Protein AF-A0A359GWQ2-F1 (afdb_monomer_lite)

Secondary structure (DSSP, 8-state):
-HHHH-HHHHHHHHHHHHTT---S-HHHHHHHHHHHHHHHHHHHHHHHHHS---HHHHHHHHHHHHHHHHHHHHHHHHHHHTSTTHHHHHHHHHHHHHHHHHHHHS--SPPTHHHHHHHHHHHH---TT--EE-S-HHHHHHH---TTGGG--SS--HHHHHTPPTT-EE-

Foldseek 3Di:
DCLQLPVLLVVLVVVLVVVPLPPDDCVVVVVLVVVLVVLVVVQVVCCVVVVDRDSVSCVVSSVSSVVCVVVSVVSQLVVLVPDPNSVVSVVVVVVSVVVVVVCVVDPPDDDPVVLVVLLVVLVPDPDPDAAEQELDLSSCVSNVRHPPSVPRHNDDDPVNVVPHDVPHHYD

pLDDT: mean 70.21, std 11.04, range [40.75, 89.25]

Radius of gyration: 24.59 Å; chains: 1; bounding box: 56×36×66 Å

Sequence (171 aa):
LFNAIGGPFFWLFLYGSFKKYIQAERRLVVPVIFYLAVNAIILFGFLYVMRYLSSRYAMLFCLLVALVIPVVLSRIIDSLRERNWGTIGMRVVILFFGYLGFDSFVSFGDSKSFVFDSVDWVNQQSETNVDLITNNHAIAYFTGKVDNYDKTQRFLTEDQIINAQPNDLFA

Structure (mmCIF, N/CA/C/O backbone):
data_AF-A0A359GWQ2-F1
#
_entry.id   AF-A0A359GWQ2-F1
#
loop_
_atom_site.group_PDB
_atom_site.id
_atom_site.type_symbol
_atom_site.label_atom_id
_atom_site.label_alt_id
_atom_site.label_comp_id
_atom_site.label_asym_id
_atom_site.label_entity_id
_atom_site.label_seq_id
_atom_site.pdbx_PDB_ins_code
_atom_site.Cartn_x
_atom_site.Cartn_y
_atom_site.Cartn_z
_atom_site.occupancy
_atom_site.B_iso_or_equiv
_atom_site.auth_seq_id
_atom_site.auth_comp_id
_atom_site.auth_asym_id
_atom_site.auth_atom_id
_atom_site.pdbx_PDB_model_num
ATOM 1 N N . LEU A 1 1 ? -1.160 -7.160 5.256 1.00 46.81 1 LEU A N 1
ATOM 2 C CA . LEU A 1 1 ? -2.256 -6.495 6.004 1.00 46.81 1 LEU A CA 1
ATOM 3 C C . LEU A 1 1 ? -1.771 -5.228 6.707 1.00 46.81 1 LEU A C 1
ATOM 5 O O . LEU A 1 1 ? -2.322 -4.180 6.419 1.00 46.81 1 LEU A O 1
ATOM 9 N N . PHE A 1 2 ? -0.705 -5.294 7.518 1.00 40.75 2 PHE A N 1
ATOM 10 C CA . PHE A 1 2 ? -0.070 -4.115 8.140 1.00 40.75 2 PHE A CA 1
ATOM 11 C C . PHE A 1 2 ? 0.330 -3.034 7.113 1.00 40.75 2 PHE A C 1
ATOM 13 O O . PHE A 1 2 ? -0.118 -1.902 7.222 1.00 40.75 2 PHE A O 1
ATOM 20 N N . ASN A 1 3 ? 1.017 -3.417 6.030 1.00 48.19 3 ASN A N 1
ATOM 21 C CA . ASN A 1 3 ? 1.357 -2.498 4.928 1.00 48.19 3 ASN A CA 1
ATOM 22 C C . ASN A 1 3 ? 0.186 -2.179 3.973 1.00 48.19 3 ASN A C 1
ATOM 24 O O . ASN A 1 3 ? 0.345 -1.362 3.080 1.00 48.19 3 ASN A O 1
ATOM 28 N N . ALA A 1 4 ? -0.968 -2.849 4.101 1.00 46.06 4 ALA A N 1
ATOM 29 C CA . ALA A 1 4 ? -2.081 -2.731 3.144 1.00 46.06 4 ALA A CA 1
ATOM 30 C C . ALA A 1 4 ? -3.262 -1.905 3.679 1.00 46.06 4 ALA A C 1
ATOM 32 O O . ALA A 1 4 ? -3.905 -1.197 2.917 1.00 46.06 4 ALA A O 1
ATOM 33 N N . ILE A 1 5 ? -3.552 -2.006 4.979 1.00 52.09 5 ILE A N 1
ATOM 34 C CA . ILE A 1 5 ? -4.594 -1.221 5.662 1.00 52.09 5 ILE A CA 1
ATOM 35 C C . ILE A 1 5 ? -3.964 -0.034 6.400 1.00 52.09 5 ILE A C 1
ATOM 37 O O . ILE A 1 5 ? -4.657 0.920 6.713 1.00 52.09 5 ILE A O 1
ATOM 41 N N . GLY A 1 6 ? -2.652 -0.074 6.651 1.00 57.59 6 GLY A N 1
ATOM 42 C CA . GLY A 1 6 ? -1.973 0.808 7.587 1.00 57.59 6 GLY A CA 1
ATOM 43 C C . GLY A 1 6 ? -1.956 0.162 8.970 1.00 57.59 6 GLY A C 1
ATOM 44 O O . GLY A 1 6 ? -2.996 -0.199 9.533 1.00 57.59 6 GLY A O 1
ATOM 45 N N . GLY A 1 7 ? -0.761 0.009 9.537 1.00 61.16 7 GLY A N 1
ATOM 46 C CA . GLY A 1 7 ? -0.555 -0.500 10.895 1.00 61.16 7 GLY A CA 1
ATOM 47 C C . GLY A 1 7 ? -1.471 0.092 11.981 1.00 61.16 7 GLY A C 1
ATOM 48 O O . GLY A 1 7 ? -1.919 -0.666 12.846 1.00 61.16 7 GLY A O 1
ATOM 49 N N . PRO A 1 8 ? -1.839 1.386 11.939 1.00 63.06 8 PRO A N 1
ATOM 50 C CA . PRO A 1 8 ? -2.673 2.003 12.975 1.00 63.06 8 PRO A CA 1
ATOM 51 C C . PRO A 1 8 ? -4.110 1.468 12.985 1.00 63.06 8 PRO A C 1
ATOM 53 O O . PRO A 1 8 ? -4.699 1.247 14.044 1.00 63.06 8 PRO A O 1
ATOM 56 N N . PHE A 1 9 ? -4.666 1.186 11.809 1.00 59.41 9 PHE A N 1
ATOM 57 C CA . PHE A 1 9 ? -6.007 0.627 11.661 1.00 59.41 9 PHE A CA 1
ATOM 58 C C . PHE A 1 9 ? -6.093 -0.828 12.135 1.00 59.41 9 PHE A C 1
ATOM 60 O O . PHE A 1 9 ? -7.112 -1.235 12.696 1.00 59.41 9 PHE A O 1
ATOM 67 N N . PHE A 1 10 ? -5.011 -1.598 11.976 1.00 63.34 10 PHE A N 1
ATOM 68 C CA . PHE A 1 10 ? -4.916 -2.952 12.524 1.00 63.34 10 PHE A CA 1
ATOM 69 C C . PHE A 1 10 ? -4.991 -2.941 14.058 1.00 63.34 10 PHE A C 1
ATOM 71 O O . PHE A 1 10 ? -5.775 -3.691 14.641 1.00 63.34 10 PHE A O 1
ATOM 78 N N . TRP A 1 11 ? -4.246 -2.043 14.713 1.00 61.62 11 TRP A N 1
ATOM 79 C CA . TRP A 1 11 ? -4.281 -1.895 16.172 1.00 61.62 11 TRP A CA 1
ATOM 80 C C . TRP A 1 11 ? -5.641 -1.422 16.692 1.00 61.62 11 TRP A C 1
ATOM 82 O O . TRP A 1 11 ? -6.109 -1.919 17.718 1.00 61.62 11 TRP A O 1
ATOM 92 N N . LEU A 1 12 ? -6.313 -0.521 15.970 1.00 64.50 12 LEU A N 1
ATOM 93 C CA . LEU A 1 12 ? -7.638 -0.028 16.352 1.00 64.50 12 LEU A CA 1
ATOM 94 C C . LEU A 1 12 ? -8.710 -1.123 16.226 1.00 64.50 12 LEU A C 1
ATOM 96 O O . LEU A 1 12 ? -9.536 -1.287 17.128 1.00 64.50 12 LEU A O 1
ATOM 100 N N . PHE A 1 13 ? -8.648 -1.936 15.168 1.00 63.16 13 PHE A N 1
ATOM 101 C CA . PHE A 1 13 ? -9.511 -3.108 15.008 1.00 63.16 13 PHE A CA 1
ATOM 102 C C . PHE A 1 13 ? -9.274 -4.160 16.105 1.00 63.16 13 PHE A C 1
ATOM 104 O O . PHE A 1 13 ? -10.234 -4.704 16.663 1.00 63.16 13 PHE A O 1
ATOM 111 N N . LEU A 1 14 ? -8.008 -4.412 16.459 1.00 66.06 14 LEU A N 1
ATOM 112 C CA . LEU A 1 14 ? -7.642 -5.340 17.530 1.00 66.06 14 LEU A CA 1
ATOM 113 C C . LEU A 1 14 ? -8.203 -4.856 18.878 1.00 66.06 14 LEU A C 1
ATOM 115 O O . LEU A 1 14 ? -8.894 -5.604 19.570 1.00 66.06 14 LEU A O 1
ATOM 119 N N . TYR A 1 15 ? -7.989 -3.580 19.214 1.00 63.59 15 TYR A N 1
ATOM 120 C CA . TYR A 1 15 ? -8.491 -2.971 20.449 1.00 63.59 15 TYR A CA 1
ATOM 121 C C . TYR A 1 15 ? -10.030 -2.977 20.522 1.00 63.59 15 TYR A C 1
ATOM 123 O O . TYR A 1 15 ? -10.603 -3.299 21.567 1.00 63.59 15 TYR A O 1
ATOM 131 N N . GLY A 1 16 ? -10.707 -2.693 19.402 1.00 58.44 16 GLY A N 1
ATOM 132 C CA . GLY A 1 16 ? -12.167 -2.759 19.283 1.00 58.44 16 GLY A CA 1
ATOM 133 C C . GLY A 1 16 ? -12.735 -4.174 19.460 1.00 58.44 16 GLY A C 1
ATOM 134 O O . GLY A 1 16 ? -13.765 -4.339 20.121 1.00 58.44 16 GLY A O 1
ATOM 135 N N . SER A 1 17 ? -12.040 -5.197 18.947 1.00 61.78 17 SER A N 1
ATOM 136 C CA . SER A 1 17 ? -12.416 -6.610 19.118 1.00 61.78 17 SER A CA 1
ATOM 137 C C . SER A 1 17 ? -12.204 -7.105 20.551 1.00 61.78 17 SER A C 1
ATOM 139 O O . SER A 1 17 ? -13.085 -7.757 21.113 1.00 61.78 17 SER A O 1
ATOM 141 N N . PHE A 1 18 ? -11.076 -6.758 21.182 1.00 56.47 18 PHE A N 1
ATOM 142 C CA . PHE A 1 18 ? -10.750 -7.213 22.540 1.00 56.47 18 PHE A CA 1
ATOM 143 C C . PHE A 1 18 ? -11.690 -6.654 23.611 1.00 56.47 18 PHE A C 1
ATOM 145 O O . PHE A 1 18 ? -11.962 -7.322 24.608 1.00 56.47 18 PHE A O 1
ATOM 152 N N . LYS A 1 19 ? -12.216 -5.441 23.419 1.00 55.25 19 LYS A N 1
ATOM 153 C CA . LYS A 1 19 ? -12.976 -4.744 24.464 1.00 55.25 19 LYS A CA 1
ATOM 154 C C . LYS A 1 19 ? -14.499 -4.930 24.373 1.00 55.25 19 LYS A C 1
ATOM 156 O O . LYS A 1 19 ? -15.230 -4.257 25.090 1.00 55.25 19 LYS A O 1
ATOM 161 N N . LYS A 1 20 ? -14.991 -5.845 23.518 1.00 54.41 20 LYS A N 1
ATOM 162 C CA . LYS A 1 20 ? -16.431 -6.145 23.323 1.00 54.41 20 LYS A CA 1
ATOM 163 C C . LYS A 1 20 ? -17.315 -4.902 23.075 1.00 54.41 20 LYS A C 1
ATOM 165 O O . LYS A 1 20 ? -18.526 -4.969 23.259 1.00 54.41 20 LYS A O 1
ATOM 170 N N . TYR A 1 21 ? -16.755 -3.789 22.585 1.00 50.19 21 TYR A N 1
ATOM 171 C CA . TYR A 1 21 ? -17.537 -2.600 22.194 1.00 50.19 21 TYR A CA 1
ATOM 172 C C . TYR A 1 21 ? -18.453 -2.855 20.988 1.00 50.19 21 TYR A C 1
ATOM 174 O O . TYR A 1 21 ? -19.356 -2.068 20.692 1.00 50.19 21 TYR A O 1
ATOM 182 N N . ILE A 1 22 ? -18.282 -4.009 20.341 1.00 47.97 22 ILE A N 1
ATOM 183 C CA . ILE A 1 22 ? -19.236 -4.619 19.422 1.00 47.97 22 ILE A CA 1
ATOM 184 C C . ILE A 1 22 ? -20.436 -5.172 20.221 1.00 47.97 22 ILE A C 1
ATOM 186 O O . ILE A 1 22 ? -20.710 -6.365 20.259 1.00 47.97 22 ILE A O 1
ATOM 190 N N . GLN A 1 23 ? -21.173 -4.284 20.879 1.00 46.97 23 GLN A N 1
ATOM 191 C CA . GLN A 1 23 ? -22.579 -4.503 21.221 1.00 46.97 23 GLN A CA 1
ATOM 192 C C . GLN A 1 23 ? -23.446 -3.713 20.238 1.00 46.97 23 GLN A C 1
ATOM 194 O O . GLN A 1 23 ? -24.298 -2.916 20.629 1.00 46.97 23 GLN A O 1
ATOM 199 N N . ALA A 1 24 ? -23.130 -3.795 18.943 1.00 50.16 24 ALA A N 1
ATOM 200 C CA . ALA A 1 24 ? -24.055 -3.325 17.922 1.00 50.16 24 ALA A CA 1
ATOM 201 C C . ALA A 1 24 ? -25.149 -4.359 17.755 1.00 50.16 24 ALA A C 1
ATOM 203 O O . ALA A 1 24 ? -24.882 -5.550 17.925 1.00 50.16 24 ALA A O 1
ATOM 204 N N . GLU A 1 25 ? -26.373 -3.873 17.508 1.00 47.84 25 GLU A N 1
ATOM 205 C CA . GLU A 1 25 ? -27.554 -4.693 17.264 1.00 47.84 25 GLU A CA 1
ATOM 206 C C . GLU A 1 25 ? -27.131 -5.946 16.514 1.00 47.84 25 GLU A C 1
ATOM 208 O O . GLU A 1 25 ? -26.584 -5.871 15.410 1.00 47.84 25 GLU A O 1
ATOM 213 N N . ARG A 1 26 ? -27.339 -7.103 17.147 1.00 52.50 26 ARG A N 1
ATOM 214 C CA . ARG A 1 26 ? -26.856 -8.404 16.664 1.00 52.50 26 ARG A CA 1
ATOM 215 C C . ARG A 1 26 ? -27.253 -8.641 15.198 1.00 52.50 26 ARG A C 1
ATOM 217 O O . ARG A 1 26 ? -26.560 -9.339 14.472 1.00 52.50 26 ARG A O 1
ATOM 224 N N . ARG A 1 27 ? -28.333 -7.987 14.758 1.00 52.56 27 ARG A N 1
ATOM 225 C CA . ARG A 1 27 ? -28.869 -7.967 13.396 1.00 52.56 27 ARG A CA 1
ATOM 226 C C . ARG A 1 27 ? -27.973 -7.286 12.351 1.00 52.56 27 ARG A C 1
ATOM 228 O O . ARG A 1 27 ? -27.954 -7.746 11.219 1.00 52.56 27 ARG A O 1
ATOM 235 N N . LEU A 1 28 ? -27.235 -6.233 12.707 1.00 54.03 28 LEU A N 1
ATOM 236 C CA . LEU A 1 28 ? -26.373 -5.479 11.783 1.00 54.03 28 LEU A CA 1
ATOM 237 C C . LEU A 1 28 ? -24.928 -5.984 11.783 1.00 54.03 28 LEU A C 1
ATOM 239 O O . LEU A 1 28 ? -24.250 -5.921 10.762 1.00 54.03 28 LEU A O 1
ATOM 243 N N . VAL A 1 29 ? -24.453 -6.524 12.906 1.00 59.34 29 VAL A N 1
ATOM 244 C CA . VAL A 1 29 ? -23.050 -6.953 13.028 1.00 59.34 29 VAL A CA 1
ATOM 245 C C . VAL A 1 29 ? -22.808 -8.354 12.482 1.00 59.34 29 VAL A C 1
ATOM 247 O O . VAL A 1 29 ? -21.756 -8.617 11.904 1.00 59.34 29 VAL A O 1
ATOM 250 N N . VAL A 1 30 ? -23.773 -9.261 12.646 1.00 60.38 30 VAL A N 1
ATOM 251 C CA . VAL A 1 30 ? -23.643 -10.650 12.181 1.00 60.38 30 VAL A CA 1
ATOM 252 C C . VAL A 1 30 ? -23.414 -10.737 10.663 1.00 60.38 30 VAL A C 1
ATOM 254 O O . VAL A 1 30 ? -22.475 -11.431 10.275 1.00 60.38 30 VAL A O 1
ATOM 257 N N . PRO A 1 31 ? -24.157 -10.014 9.800 1.00 62.31 31 PRO A N 1
ATOM 258 C CA . PRO A 1 31 ? -23.908 -10.025 8.357 1.00 62.31 31 PRO A CA 1
ATOM 259 C C . PRO A 1 31 ? -22.526 -9.480 7.996 1.00 62.31 31 PRO A C 1
ATOM 261 O O . PRO A 1 31 ? -21.857 -10.021 7.122 1.00 62.31 31 PRO A O 1
ATOM 264 N N . VAL A 1 32 ? -22.078 -8.436 8.695 1.00 62.25 32 VAL A N 1
ATOM 265 C CA . VAL A 1 32 ? -20.785 -7.785 8.456 1.00 62.25 32 VAL A CA 1
ATOM 266 C C . VAL A 1 32 ? -19.630 -8.703 8.843 1.00 62.25 32 VAL A C 1
ATOM 268 O O . VAL A 1 32 ? -18.723 -8.901 8.043 1.00 62.25 32 VAL A O 1
ATOM 271 N N . ILE A 1 33 ? -19.677 -9.317 10.030 1.00 64.62 33 ILE A N 1
ATOM 272 C CA . ILE A 1 33 ? -18.669 -10.297 10.461 1.00 64.62 33 ILE A CA 1
ATOM 273 C C . ILE A 1 33 ? -18.664 -11.505 9.528 1.00 64.62 33 ILE A C 1
ATOM 275 O O . ILE A 1 33 ? -17.592 -11.991 9.178 1.00 64.62 33 ILE A O 1
ATOM 279 N N . PHE A 1 34 ? -19.838 -11.971 9.097 1.00 65.88 34 PHE A N 1
ATOM 280 C CA . PHE A 1 34 ? -19.940 -13.072 8.146 1.00 65.88 34 PHE A CA 1
ATOM 281 C C . PHE A 1 34 ? -19.281 -12.717 6.808 1.00 65.88 34 PHE A C 1
ATOM 283 O O . PHE A 1 34 ? -18.451 -13.475 6.316 1.00 65.88 34 PHE A O 1
ATOM 290 N N . TYR A 1 35 ? -19.555 -11.529 6.264 1.00 62.03 35 TYR A N 1
ATOM 291 C CA . TYR A 1 35 ? -18.894 -11.038 5.052 1.00 62.03 35 TYR A CA 1
ATOM 292 C C . TYR A 1 35 ? -17.379 -10.904 5.220 1.00 62.03 35 TYR A C 1
ATOM 294 O O . TYR A 1 35 ? -16.623 -11.257 4.312 1.00 62.03 35 TYR A O 1
ATOM 302 N N . LEU A 1 36 ? -16.927 -10.427 6.379 1.00 65.94 36 LEU A N 1
ATOM 303 C CA . LEU A 1 36 ? -15.511 -10.273 6.707 1.00 65.94 36 LEU A CA 1
ATOM 304 C C . LEU A 1 36 ? -14.826 -11.646 6.802 1.00 65.94 36 LEU A C 1
ATOM 306 O O . LEU A 1 36 ? -13.750 -11.832 6.243 1.00 65.94 36 LEU A O 1
ATOM 310 N N . ALA A 1 37 ? -15.484 -12.633 7.412 1.00 68.31 37 ALA A N 1
ATOM 311 C CA . ALA A 1 37 ? -15.008 -14.011 7.489 1.00 68.31 37 ALA A CA 1
ATOM 312 C C . ALA A 1 37 ? -14.948 -14.680 6.109 1.00 68.31 37 ALA A C 1
ATOM 314 O O . ALA A 1 37 ? -13.937 -15.289 5.776 1.00 68.31 37 ALA A O 1
ATOM 315 N N . VAL A 1 38 ? -15.980 -14.519 5.275 1.00 66.31 38 VAL A N 1
ATOM 316 C CA . VAL A 1 38 ? -15.996 -15.040 3.898 1.00 66.31 38 VAL A CA 1
ATOM 317 C C . VAL A 1 38 ? -14.862 -14.429 3.077 1.00 66.31 38 VAL A C 1
ATOM 319 O O . VAL A 1 38 ? -14.112 -15.156 2.430 1.00 66.31 38 VAL A O 1
ATOM 322 N N . ASN A 1 39 ? -14.672 -13.110 3.144 1.00 62.47 39 ASN A N 1
ATOM 323 C CA . ASN A 1 39 ? -13.579 -12.456 2.425 1.00 62.47 39 ASN A CA 1
ATOM 324 C C . ASN A 1 39 ? -12.201 -12.852 2.976 1.00 62.47 39 ASN A C 1
ATOM 326 O O . ASN A 1 39 ? -11.262 -12.990 2.196 1.00 62.47 39 ASN A O 1
ATOM 330 N N . ALA A 1 40 ? -12.073 -13.096 4.285 1.00 67.94 40 ALA A N 1
ATOM 331 C CA . ALA A 1 40 ? -10.852 -13.645 4.868 1.00 67.94 40 ALA A CA 1
ATOM 332 C C . ALA A 1 40 ? -10.576 -15.067 4.357 1.00 67.94 40 ALA A C 1
ATOM 334 O O . ALA A 1 40 ? -9.451 -15.356 3.965 1.00 67.94 40 ALA A O 1
ATOM 335 N N . ILE A 1 41 ? -11.591 -15.936 4.296 1.00 70.69 41 ILE A N 1
ATOM 336 C CA . ILE A 1 41 ? -11.470 -17.300 3.757 1.00 70.69 41 ILE A CA 1
ATOM 337 C C . ILE A 1 41 ? -11.058 -17.264 2.285 1.00 70.69 41 ILE A C 1
ATOM 339 O O . ILE A 1 41 ? -10.161 -18.003 1.895 1.00 70.69 41 ILE A O 1
ATOM 343 N N . ILE A 1 42 ? -11.655 -16.383 1.480 1.00 66.06 42 ILE A N 1
ATOM 344 C CA . ILE A 1 42 ? -11.273 -16.200 0.073 1.00 66.06 42 ILE A CA 1
ATOM 345 C C . ILE A 1 42 ? -9.816 -15.736 -0.024 1.00 66.06 42 ILE A C 1
ATOM 347 O O . ILE A 1 42 ? -9.054 -16.297 -0.806 1.00 66.06 42 ILE A O 1
ATOM 351 N N . LEU A 1 43 ? -9.399 -14.770 0.800 1.00 64.69 43 LEU A N 1
ATOM 352 C CA . LEU A 1 43 ? -8.012 -14.299 0.855 1.00 64.69 43 LEU A CA 1
ATOM 353 C C . LEU A 1 43 ? -7.031 -15.406 1.242 1.00 64.69 43 LEU A C 1
ATOM 355 O O . LEU A 1 43 ? -5.998 -15.554 0.593 1.00 64.69 43 LEU A O 1
ATOM 359 N N . PHE A 1 44 ? -7.345 -16.187 2.276 1.00 68.69 44 PHE A N 1
ATOM 360 C CA . PHE A 1 44 ? -6.522 -17.316 2.704 1.00 68.69 44 PHE A CA 1
ATOM 361 C C . PHE A 1 44 ? -6.508 -18.434 1.661 1.00 68.69 44 PHE A C 1
ATOM 363 O O . PHE A 1 44 ? -5.453 -19.015 1.430 1.00 68.69 44 PHE A O 1
ATOM 370 N N . GLY A 1 45 ? -7.628 -18.690 0.984 1.00 68.38 45 GLY A N 1
ATOM 371 C CA . GLY A 1 45 ? -7.708 -19.620 -0.141 1.00 68.38 45 GLY A CA 1
ATOM 372 C C . GLY A 1 45 ? -6.819 -19.179 -1.302 1.00 68.38 45 GLY A C 1
ATOM 373 O O . GLY A 1 45 ? -6.006 -19.962 -1.786 1.00 68.38 45 GLY A O 1
ATOM 374 N N . PHE A 1 46 ? -6.884 -17.904 -1.689 1.00 59.84 46 PHE A N 1
ATOM 375 C CA . PHE A 1 46 ? -5.997 -17.333 -2.705 1.00 59.84 46 PHE A CA 1
ATOM 376 C C . PHE A 1 46 ? -4.526 -17.377 -2.286 1.00 59.84 46 PHE A C 1
ATOM 378 O O . PHE A 1 46 ? -3.676 -17.723 -3.100 1.00 59.84 46 PHE A O 1
ATOM 385 N N . LEU A 1 47 ? -4.213 -17.067 -1.026 1.00 68.88 47 LEU A N 1
ATOM 386 C CA . LEU A 1 47 ? -2.851 -17.133 -0.493 1.00 68.88 47 LEU A CA 1
ATOM 387 C C . LEU A 1 47 ? -2.314 -18.567 -0.513 1.00 68.88 47 LEU A C 1
ATOM 389 O O . LEU A 1 47 ? -1.171 -18.788 -0.912 1.00 68.88 47 LEU A O 1
ATOM 393 N N . TYR A 1 48 ? -3.145 -19.531 -0.118 1.00 72.12 48 TYR A N 1
ATOM 394 C CA . TYR A 1 48 ? -2.797 -20.946 -0.100 1.00 72.12 48 TYR A CA 1
ATOM 395 C C . TYR A 1 48 ? -2.545 -21.488 -1.511 1.00 72.12 48 TYR A C 1
ATOM 397 O O . TYR A 1 48 ? -1.549 -22.173 -1.730 1.00 72.12 48 TYR A O 1
ATOM 405 N N . VAL A 1 49 ? -3.406 -21.142 -2.473 1.00 65.06 49 VAL A N 1
ATOM 406 C CA . VAL A 1 49 ? -3.309 -21.634 -3.856 1.00 65.06 49 VAL A CA 1
ATOM 407 C C . VAL A 1 49 ? -2.200 -20.929 -4.636 1.00 65.06 49 VAL A C 1
ATOM 409 O O . VAL A 1 49 ? -1.401 -21.587 -5.295 1.00 65.06 49 VAL A O 1
ATOM 412 N N . MET A 1 50 ? -2.123 -19.598 -4.568 1.00 60.59 50 MET A N 1
ATOM 413 C CA . MET A 1 50 ? -1.246 -18.819 -5.450 1.00 60.59 50 MET A CA 1
ATOM 414 C C . MET A 1 50 ? 0.146 -18.569 -4.862 1.00 60.59 50 MET A C 1
ATOM 416 O O . MET A 1 50 ? 1.013 -18.094 -5.592 1.00 60.59 50 MET A O 1
ATOM 420 N N . ARG A 1 51 ? 0.375 -18.812 -3.556 1.00 56.72 51 ARG A N 1
ATOM 421 C CA . ARG A 1 51 ? 1.603 -18.450 -2.796 1.00 56.72 51 ARG A CA 1
ATOM 422 C C . ARG A 1 51 ? 2.051 -16.979 -2.913 1.00 56.72 51 ARG A C 1
ATOM 424 O O . ARG A 1 51 ? 3.029 -16.584 -2.287 1.00 56.72 51 ARG A O 1
ATOM 431 N N . TYR A 1 52 ? 1.318 -16.159 -3.662 1.00 54.34 52 TYR A N 1
ATOM 432 C CA . TYR A 1 52 ? 1.589 -14.763 -3.946 1.00 54.34 52 TYR A CA 1
ATOM 433 C C . TYR A 1 52 ? 0.305 -13.961 -3.751 1.00 54.34 52 TYR A C 1
ATOM 435 O O . TYR A 1 52 ? -0.685 -14.135 -4.465 1.00 54.34 52 TYR A O 1
ATOM 443 N N . LEU A 1 53 ? 0.316 -13.075 -2.757 1.00 54.69 53 LEU A N 1
ATOM 444 C CA . LEU A 1 53 ? -0.824 -12.230 -2.437 1.00 54.69 53 LEU A CA 1
ATOM 445 C C . LEU A 1 53 ? -0.655 -10.867 -3.117 1.00 54.69 53 LEU A C 1
ATOM 447 O O . LEU A 1 53 ? -0.037 -9.958 -2.566 1.00 54.69 53 LEU A O 1
ATOM 451 N N . SER A 1 54 ? -1.204 -10.712 -4.325 1.00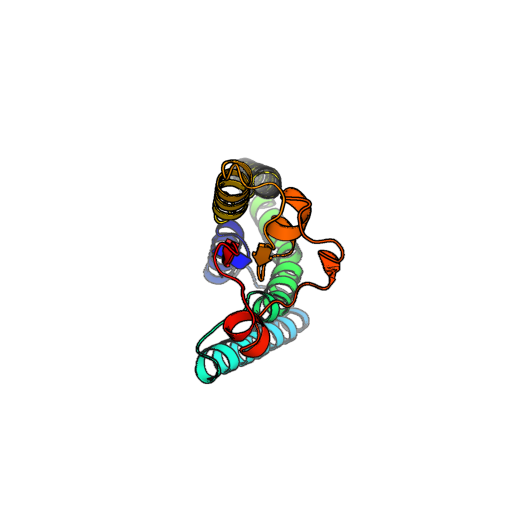 57.09 54 SER A N 1
ATOM 452 C CA . SER A 1 54 ? -1.248 -9.394 -4.969 1.00 57.09 54 SER A CA 1
ATOM 453 C C . SER A 1 54 ? -2.134 -8.441 -4.158 1.00 57.09 54 SER A C 1
ATOM 455 O O . SER A 1 54 ? -3.259 -8.794 -3.798 1.00 57.09 54 SER A O 1
ATOM 457 N N . SER A 1 55 ? -1.653 -7.213 -3.923 1.00 57.66 55 SER A N 1
ATOM 458 C CA . SER A 1 55 ? -2.358 -6.145 -3.184 1.00 57.66 55 SER A CA 1
ATOM 459 C C . SER A 1 55 ? -3.804 -5.921 -3.665 1.00 57.66 55 SER A C 1
ATOM 461 O O . SER A 1 55 ? -4.700 -5.615 -2.880 1.00 57.66 55 SER A O 1
ATOM 463 N N . ARG A 1 56 ? -4.072 -6.194 -4.949 1.00 63.31 56 ARG A N 1
ATOM 464 C CA . ARG A 1 56 ? -5.401 -6.085 -5.569 1.00 63.31 56 ARG A CA 1
ATOM 465 C C . ARG A 1 56 ? -6.452 -6.992 -4.919 1.00 63.31 56 ARG A C 1
ATOM 467 O O . ARG A 1 56 ? -7.578 -6.553 -4.719 1.00 63.31 56 ARG A O 1
ATOM 474 N N . TYR A 1 57 ? -6.089 -8.217 -4.535 1.00 62.34 57 TYR A N 1
ATOM 475 C CA . TYR A 1 57 ? -7.028 -9.159 -3.911 1.00 62.34 57 TYR A CA 1
ATOM 476 C C . TYR A 1 57 ? -7.314 -8.816 -2.445 1.00 62.34 57 TYR A C 1
ATOM 478 O O . TYR A 1 57 ? -8.388 -9.115 -1.931 1.00 62.34 57 TYR A O 1
ATOM 486 N N . ALA A 1 58 ? -6.382 -8.130 -1.777 1.00 63.88 58 ALA A N 1
ATOM 487 C CA . ALA A 1 58 ? -6.585 -7.629 -0.422 1.00 63.88 58 ALA A CA 1
ATOM 488 C C . ALA A 1 58 ? -7.474 -6.376 -0.384 1.00 63.88 58 ALA A C 1
ATOM 490 O O . ALA A 1 58 ? -8.095 -6.110 0.642 1.00 63.88 58 ALA A O 1
ATOM 491 N N . MET A 1 59 ? -7.575 -5.628 -1.486 1.00 63.47 59 MET A N 1
ATOM 492 C CA . MET A 1 59 ? -8.254 -4.330 -1.538 1.00 63.47 59 MET A CA 1
ATOM 493 C C . MET A 1 59 ? -9.740 -4.406 -1.159 1.00 63.47 59 MET A C 1
ATOM 495 O O . MET A 1 59 ? -10.192 -3.608 -0.343 1.00 63.47 59 MET A O 1
ATOM 499 N N . LEU A 1 60 ? -10.489 -5.390 -1.672 1.00 63.41 60 LEU A N 1
ATOM 500 C CA . LEU A 1 60 ? -11.914 -5.562 -1.342 1.00 63.41 60 LEU A CA 1
ATOM 501 C C . LEU A 1 60 ? -12.131 -5.862 0.145 1.00 63.41 60 LEU A C 1
ATOM 503 O O . LEU A 1 60 ? -13.010 -5.283 0.779 1.00 63.41 60 LEU A O 1
ATOM 507 N N . PHE A 1 61 ? -11.285 -6.711 0.725 1.00 63.59 61 PHE A N 1
ATOM 508 C CA . PHE A 1 61 ? -11.307 -6.984 2.158 1.00 63.59 61 PHE A CA 1
ATOM 509 C C . PHE A 1 61 ? -10.981 -5.731 2.980 1.00 63.59 61 PHE A C 1
ATOM 511 O O . PHE A 1 61 ? -11.667 -5.439 3.956 1.00 63.59 61 PHE A O 1
ATOM 518 N N . CYS A 1 62 ? -9.978 -4.954 2.563 1.00 64.31 62 CYS A N 1
ATOM 519 C CA . CYS A 1 62 ? -9.596 -3.709 3.229 1.00 64.31 62 CYS A CA 1
ATOM 520 C C . CYS A 1 62 ? -10.721 -2.665 3.172 1.00 64.31 62 CYS A C 1
ATOM 522 O O . CYS A 1 62 ? -10.994 -2.019 4.180 1.00 64.31 62 CYS A O 1
ATOM 524 N N . LEU A 1 63 ? -11.416 -2.544 2.037 1.00 67.44 63 LEU A N 1
ATOM 525 C CA . LEU A 1 63 ? -12.576 -1.659 1.877 1.00 67.44 63 LEU A CA 1
ATOM 526 C C . LEU A 1 63 ? -13.743 -2.076 2.778 1.00 67.44 63 LEU A C 1
ATOM 528 O O . LEU A 1 63 ? -14.368 -1.226 3.411 1.00 67.44 63 LEU A O 1
ATOM 532 N N . LEU A 1 64 ? -14.008 -3.380 2.890 1.00 66.38 64 LEU A N 1
ATOM 533 C CA . LEU A 1 64 ? -15.031 -3.894 3.803 1.00 66.38 64 LEU A CA 1
ATOM 534 C C . LEU A 1 64 ? -14.673 -3.622 5.267 1.00 66.38 64 LEU A C 1
ATOM 536 O O . LEU A 1 64 ? -15.535 -3.191 6.026 1.00 66.38 64 LEU A O 1
ATOM 540 N N . VAL A 1 65 ? -13.408 -3.809 5.662 1.00 65.56 65 VAL A N 1
ATOM 541 C CA . VAL A 1 65 ? -12.925 -3.439 7.004 1.00 65.56 65 VAL A CA 1
ATOM 542 C C . VAL A 1 65 ? -13.084 -1.935 7.229 1.00 65.56 65 VAL A C 1
ATOM 544 O O . VAL A 1 65 ? -13.597 -1.534 8.273 1.00 65.56 65 VAL A O 1
ATOM 547 N N . ALA A 1 66 ? -12.720 -1.111 6.243 1.00 69.75 66 ALA A N 1
ATOM 548 C CA . ALA A 1 66 ? -12.839 0.340 6.317 1.00 69.75 66 ALA A CA 1
ATOM 549 C C . ALA A 1 66 ? -14.286 0.811 6.519 1.00 69.75 66 ALA A C 1
ATOM 551 O O . ALA A 1 66 ? -14.519 1.782 7.234 1.00 69.75 66 ALA A O 1
ATOM 552 N N . LEU A 1 67 ? -15.267 0.085 5.982 1.00 72.19 67 LEU A N 1
ATOM 553 C CA . LEU A 1 67 ? -16.689 0.383 6.166 1.00 72.19 67 LEU A CA 1
ATOM 554 C C . LEU A 1 67 ? -17.177 0.157 7.611 1.00 72.19 67 LEU A C 1
ATOM 556 O O . LEU A 1 67 ? -18.146 0.777 8.046 1.00 72.19 67 LEU A O 1
ATOM 560 N N . VAL A 1 68 ? -16.492 -0.693 8.382 1.00 67.06 68 VAL A N 1
ATOM 561 C CA . VAL A 1 68 ? -16.812 -0.972 9.797 1.00 67.0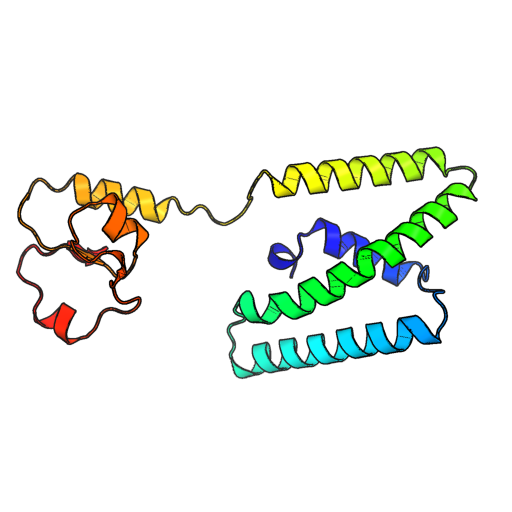6 68 VAL A CA 1
ATOM 562 C C . VAL A 1 68 ? -16.192 0.063 10.741 1.00 67.06 68 VAL A C 1
ATOM 564 O O . VAL A 1 68 ? -16.696 0.280 11.846 1.00 67.06 68 VAL A O 1
ATOM 567 N N . ILE A 1 69 ? -15.128 0.742 10.303 1.00 70.12 69 ILE A N 1
ATOM 568 C CA . ILE A 1 69 ? -14.364 1.706 11.106 1.00 70.12 69 ILE A CA 1
ATOM 569 C C . ILE A 1 69 ? -15.253 2.821 11.692 1.00 70.12 69 ILE A C 1
ATOM 571 O O . ILE A 1 69 ? -15.191 3.012 12.909 1.00 70.12 69 ILE A O 1
ATOM 575 N N . PRO A 1 70 ? -16.133 3.507 10.927 1.00 72.00 70 PRO A N 1
ATOM 576 C CA . PRO A 1 70 ? -16.976 4.580 11.463 1.00 72.00 70 PRO A CA 1
ATOM 577 C C . PRO A 1 70 ? -17.927 4.116 12.573 1.00 72.00 70 PRO A C 1
ATOM 579 O O . PRO A 1 70 ? -18.150 4.839 13.541 1.00 72.00 70 PRO A O 1
ATOM 582 N N . VAL A 1 71 ? -18.455 2.892 12.463 1.00 73.25 71 VAL A N 1
ATOM 583 C CA . VAL A 1 71 ? -19.396 2.311 13.437 1.00 73.25 71 VAL A CA 1
ATOM 584 C C . VAL A 1 71 ? -18.696 1.967 14.751 1.00 73.25 71 VAL A C 1
ATOM 586 O O . VAL A 1 71 ? -19.264 2.123 15.831 1.00 73.25 71 VAL A O 1
ATOM 589 N N . VAL A 1 72 ? -17.455 1.484 14.678 1.00 69.75 72 VAL A N 1
ATOM 590 C CA . VAL A 1 72 ? -16.640 1.214 15.871 1.00 69.75 72 VAL A CA 1
ATOM 591 C C . VAL A 1 72 ? -16.234 2.528 16.539 1.00 69.75 72 VAL A C 1
ATOM 593 O O . VAL A 1 72 ? -16.279 2.642 17.763 1.00 69.75 72 VAL A O 1
ATOM 596 N N . LEU A 1 73 ? -15.890 3.535 15.740 1.00 69.56 73 LEU A N 1
ATOM 597 C CA . LEU A 1 73 ? -15.482 4.849 16.220 1.00 69.56 73 LEU A CA 1
ATOM 598 C C . LEU A 1 73 ? -16.587 5.612 16.936 1.00 69.56 73 LEU A C 1
ATOM 600 O O . LEU A 1 73 ? -16.323 6.145 18.013 1.00 69.56 73 LEU A O 1
ATOM 604 N N . SER A 1 74 ? -17.807 5.628 16.395 1.00 69.00 74 SER A N 1
ATOM 605 C CA . SER A 1 74 ? -18.936 6.289 17.060 1.00 69.00 74 SER A CA 1
ATOM 606 C C . SER A 1 74 ? -19.157 5.724 18.465 1.00 69.00 74 SER A C 1
ATOM 608 O O . SER A 1 74 ? -19.243 6.472 19.432 1.00 69.00 74 SER A O 1
ATOM 610 N N . ARG A 1 75 ? -19.081 4.399 18.610 1.00 70.88 75 ARG A N 1
ATOM 611 C CA . ARG A 1 75 ? -19.221 3.708 19.902 1.00 70.88 75 ARG A CA 1
ATOM 612 C C . ARG A 1 75 ? -18.086 3.989 20.870 1.00 70.88 75 ARG A C 1
ATOM 614 O O . ARG A 1 75 ? -18.318 4.112 22.071 1.00 70.88 75 ARG A O 1
ATOM 621 N N . ILE A 1 76 ? -16.854 4.066 20.366 1.00 69.94 76 ILE A N 1
ATOM 622 C CA . ILE A 1 76 ? -15.704 4.447 21.188 1.00 69.94 76 ILE A CA 1
ATOM 623 C C . ILE A 1 76 ? -15.922 5.861 21.729 1.00 69.94 76 ILE A C 1
ATOM 625 O O . ILE A 1 76 ? -15.777 6.060 22.934 1.00 69.94 76 ILE A O 1
ATOM 629 N N . ILE A 1 77 ? -16.329 6.807 20.879 1.00 74.31 77 ILE A N 1
ATOM 630 C CA . ILE A 1 77 ? -16.596 8.198 21.267 1.00 74.31 77 ILE A CA 1
ATOM 631 C C . ILE A 1 77 ? -17.729 8.276 22.300 1.00 74.31 77 ILE A C 1
ATOM 633 O O . ILE A 1 77 ? -17.543 8.907 23.342 1.00 74.31 77 ILE A O 1
ATOM 637 N N . ASP A 1 78 ? -18.846 7.583 22.071 1.00 73.88 78 ASP A N 1
ATOM 638 C CA . ASP A 1 78 ? -19.981 7.548 23.004 1.00 73.88 78 ASP A CA 1
ATOM 639 C C . ASP A 1 78 ? -19.565 6.979 24.371 1.00 73.88 78 ASP A C 1
ATOM 641 O O . ASP A 1 78 ? -19.797 7.596 25.411 1.00 73.88 78 ASP A O 1
ATOM 645 N N . SER A 1 79 ? -18.830 5.861 24.381 1.00 69.31 79 SER A N 1
ATOM 646 C CA . SER A 1 79 ? -18.349 5.234 25.621 1.00 69.31 79 SER A CA 1
ATOM 647 C C . SER A 1 79 ? -17.304 6.062 26.377 1.00 69.31 79 SER A C 1
ATOM 649 O O . SER A 1 79 ? -17.160 5.933 27.595 1.00 69.31 79 SER A O 1
ATOM 651 N N . LEU A 1 80 ? -16.536 6.890 25.663 1.00 73.25 80 LEU A N 1
ATOM 652 C CA . LEU A 1 80 ? -15.582 7.810 26.271 1.00 73.25 80 LEU A CA 1
ATOM 653 C C . LEU A 1 80 ? -16.323 8.990 26.894 1.00 73.25 80 LEU A C 1
ATOM 655 O O . LEU A 1 80 ? -15.970 9.390 28.000 1.00 73.25 80 LEU A O 1
ATOM 659 N N . ARG A 1 81 ? -17.371 9.501 26.240 1.00 70.50 81 ARG A N 1
ATOM 660 C CA . ARG A 1 81 ? -18.164 10.641 26.716 1.00 70.50 81 ARG A CA 1
ATOM 661 C C . ARG A 1 81 ? -18.870 10.371 28.048 1.00 70.50 81 ARG A C 1
ATOM 663 O O . ARG A 1 81 ? -18.972 11.283 28.861 1.00 70.50 81 ARG A O 1
ATOM 670 N N . GLU A 1 82 ? -19.301 9.135 28.291 1.00 71.56 82 GLU A N 1
ATOM 671 C CA . GLU A 1 82 ? -19.957 8.722 29.544 1.00 71.56 82 GLU A CA 1
ATOM 672 C C . GLU A 1 82 ? -18.983 8.484 30.712 1.00 71.56 82 GLU A C 1
ATOM 674 O O . GLU A 1 82 ? -19.401 8.323 31.860 1.00 71.56 82 GLU A O 1
ATOM 679 N N . ARG A 1 83 ? -17.669 8.452 30.455 1.00 72.44 83 ARG A N 1
ATOM 680 C CA . ARG A 1 83 ? -16.658 8.105 31.460 1.00 72.44 83 ARG A CA 1
ATOM 681 C C . ARG A 1 83 ? -15.961 9.355 31.994 1.00 72.44 83 ARG A C 1
ATOM 683 O O . ARG A 1 83 ? -15.653 10.279 31.251 1.00 72.44 83 ARG A O 1
ATOM 690 N N . ASN A 1 84 ? -15.570 9.330 33.269 1.00 60.09 84 ASN A N 1
ATOM 691 C CA . ASN A 1 84 ? -14.891 10.458 33.928 1.00 60.09 84 ASN A CA 1
ATOM 692 C C . ASN A 1 84 ? -13.530 10.845 33.287 1.00 60.09 84 ASN A C 1
ATOM 694 O O . ASN A 1 84 ? -12.990 11.907 33.565 1.00 60.09 84 ASN A O 1
ATOM 698 N N . TRP A 1 85 ? -12.964 9.989 32.422 1.00 63.12 85 TRP A N 1
ATOM 699 C CA . TRP A 1 85 ? -11.738 10.236 31.636 1.00 63.12 85 TRP A CA 1
ATOM 700 C C . TRP A 1 85 ? -12.012 10.519 30.144 1.00 63.12 85 TRP A C 1
ATOM 702 O O . TRP A 1 85 ? -11.109 10.427 29.308 1.00 63.12 85 TRP A O 1
ATOM 712 N N . GLY A 1 86 ? -13.253 10.860 29.789 1.00 67.31 86 GLY A N 1
ATOM 713 C CA . GLY A 1 86 ? -13.681 11.073 28.407 1.00 67.31 86 GLY A CA 1
ATOM 714 C C . GLY A 1 86 ? -12.922 12.161 27.662 1.00 67.31 86 GLY A C 1
ATOM 715 O O . GLY A 1 86 ? -12.607 11.998 26.486 1.00 67.31 86 GLY A O 1
ATOM 716 N N . THR A 1 87 ? -12.537 13.233 28.354 1.00 70.38 87 THR A N 1
ATOM 717 C CA . THR A 1 87 ? -11.747 14.338 27.789 1.00 70.38 87 THR A CA 1
ATOM 718 C C . THR A 1 87 ? -10.345 13.909 27.359 1.00 70.38 87 THR A C 1
ATOM 720 O O . THR A 1 87 ? -9.866 14.353 26.316 1.00 70.38 87 THR A O 1
ATOM 723 N N . ILE A 1 88 ? -9.693 13.018 28.112 1.00 74.12 88 ILE A N 1
ATOM 724 C CA . ILE A 1 88 ? -8.376 12.470 27.753 1.00 74.12 88 ILE A CA 1
ATOM 725 C C . ILE A 1 88 ? -8.517 11.496 26.580 1.00 74.12 88 ILE A C 1
ATOM 727 O O . ILE A 1 88 ? -7.756 11.581 25.618 1.00 74.12 88 ILE A O 1
ATOM 731 N N . GLY A 1 89 ? -9.525 10.619 26.614 1.00 73.19 89 GLY A N 1
ATOM 732 C CA . GLY A 1 89 ? -9.788 9.681 25.520 1.00 73.19 89 GLY A CA 1
ATOM 733 C C . GLY A 1 89 ? -10.099 10.381 24.194 1.00 73.19 89 GLY A C 1
ATOM 734 O O . GLY A 1 89 ? -9.565 9.992 23.159 1.00 73.19 89 GLY A O 1
ATOM 735 N N . MET A 1 90 ? -10.887 11.459 24.227 1.00 73.44 90 MET A N 1
ATOM 736 C CA . MET A 1 90 ? -11.208 12.259 23.040 1.00 73.44 90 MET A CA 1
ATOM 737 C C . MET A 1 90 ? -9.952 12.891 22.419 1.00 73.44 90 MET A C 1
ATOM 739 O O . MET A 1 90 ? -9.796 12.882 21.200 1.00 73.44 90 MET A O 1
ATOM 743 N N . ARG A 1 91 ? -9.014 13.387 23.243 1.00 77.75 91 ARG A N 1
ATOM 744 C CA . ARG A 1 91 ? -7.730 13.931 22.760 1.00 77.75 91 ARG A CA 1
ATOM 745 C C . ARG A 1 91 ? -6.884 12.868 22.063 1.00 77.75 91 ARG A C 1
ATOM 747 O O . ARG A 1 91 ? -6.305 13.156 21.023 1.00 77.75 91 ARG A O 1
ATOM 754 N N . VAL A 1 92 ? -6.849 11.644 22.593 1.00 77.12 92 VAL A N 1
ATOM 755 C CA . VAL A 1 92 ? -6.142 10.518 21.958 1.00 77.12 92 VAL A CA 1
ATOM 756 C C . VAL A 1 92 ? -6.766 10.165 20.606 1.00 77.12 92 VAL A C 1
ATOM 758 O O . VAL A 1 92 ? -6.033 9.957 19.645 1.00 77.12 92 VAL A O 1
ATOM 761 N N . VAL A 1 93 ? -8.100 10.157 20.497 1.00 76.69 93 VAL A N 1
ATOM 762 C CA . VAL A 1 93 ? -8.797 9.919 19.218 1.00 76.69 93 VAL A CA 1
ATOM 763 C C . VAL A 1 93 ? -8.460 11.007 18.192 1.00 76.69 93 VAL A C 1
ATOM 765 O O . VAL A 1 93 ? -8.142 10.686 17.050 1.00 76.69 93 VAL A O 1
ATOM 768 N N . ILE A 1 94 ? -8.464 12.282 18.593 1.00 78.81 94 ILE A N 1
ATOM 769 C CA . ILE A 1 94 ? -8.098 13.404 17.710 1.00 78.81 94 ILE A CA 1
ATOM 770 C C . ILE A 1 94 ? -6.643 13.284 17.242 1.00 78.81 94 ILE A C 1
ATOM 772 O O . ILE A 1 94 ? -6.375 13.424 16.052 1.00 78.81 94 ILE A O 1
ATOM 776 N N . LEU A 1 95 ? -5.709 12.984 18.150 1.00 79.06 95 LEU A N 1
ATOM 777 C CA . LEU A 1 95 ? -4.301 12.772 17.799 1.00 79.06 95 LEU A CA 1
ATOM 778 C C . LEU A 1 95 ? -4.119 11.579 16.857 1.00 79.06 95 LEU A C 1
ATOM 780 O O . LEU A 1 95 ? -3.324 11.658 15.927 1.00 79.06 95 LEU A O 1
ATOM 784 N N . PHE A 1 96 ? -4.880 10.503 17.059 1.00 76.00 96 PHE A N 1
ATOM 785 C CA . PHE A 1 96 ? -4.857 9.332 16.190 1.00 76.00 96 PHE A CA 1
ATOM 786 C C . PHE A 1 96 ? -5.327 9.663 14.766 1.00 76.00 96 PHE A C 1
ATOM 788 O O . PHE A 1 96 ? -4.659 9.290 13.807 1.00 76.00 96 PHE A O 1
ATOM 795 N N . PHE A 1 97 ? -6.425 10.408 14.606 1.00 74.44 97 PHE A N 1
ATOM 796 C CA . PHE A 1 97 ? -6.857 10.864 13.279 1.00 74.44 97 PHE A CA 1
ATOM 797 C C . PHE A 1 97 ? -5.910 11.882 12.656 1.00 74.44 97 PHE A C 1
ATOM 799 O O . PHE A 1 97 ? -5.697 11.839 11.448 1.00 74.44 97 PHE A O 1
ATOM 806 N N . GLY A 1 98 ? -5.325 12.769 13.465 1.00 78.75 98 GLY A N 1
ATOM 807 C CA . GLY A 1 98 ? -4.270 13.667 13.009 1.00 78.75 98 GLY A CA 1
ATOM 808 C C . GLY A 1 98 ? -3.108 12.869 12.427 1.00 78.75 98 GLY A C 1
ATOM 809 O O . GLY A 1 98 ? -2.709 13.104 11.292 1.00 78.75 98 GLY A O 1
ATOM 810 N N . TYR A 1 99 ? -2.637 11.860 13.158 1.00 75.62 99 TYR A N 1
ATOM 811 C CA . TYR A 1 99 ? -1.588 10.958 12.697 1.00 75.62 99 TYR A CA 1
ATOM 812 C C . TYR A 1 99 ? -1.975 10.204 11.416 1.00 75.62 99 TYR A C 1
ATOM 814 O O . TYR A 1 99 ? -1.186 10.205 10.481 1.00 75.62 99 TYR A O 1
ATOM 822 N N . LEU A 1 100 ? -3.189 9.648 11.319 1.00 68.00 100 LEU A N 1
ATOM 823 C CA . LEU A 1 100 ? -3.679 9.016 10.084 1.00 68.00 100 LEU A CA 1
ATOM 824 C C . LEU A 1 100 ? -3.703 9.979 8.889 1.00 68.00 100 LEU A C 1
ATOM 826 O O . LEU A 1 100 ? -3.371 9.590 7.772 1.00 68.00 100 LEU A O 1
ATOM 830 N N . GLY A 1 101 ? -4.095 11.233 9.121 1.00 72.75 101 GLY A N 1
ATOM 831 C CA . GLY A 1 101 ? -4.059 12.277 8.103 1.00 72.75 101 GLY A CA 1
ATOM 832 C C . GLY A 1 101 ? -2.635 12.530 7.620 1.00 72.75 101 GLY A C 1
ATOM 833 O O . GLY A 1 101 ? -2.389 12.487 6.421 1.00 72.75 101 GLY A O 1
ATOM 834 N N . PHE A 1 102 ? -1.689 12.726 8.543 1.00 75.50 102 PHE A N 1
ATOM 835 C CA . PHE A 1 102 ? -0.275 12.928 8.208 1.00 75.50 102 PHE A CA 1
ATOM 836 C C . PHE A 1 102 ? 0.356 11.711 7.514 1.00 75.50 102 PHE A C 1
ATOM 838 O O . PHE A 1 102 ? 1.081 11.882 6.536 1.00 75.50 102 PHE A O 1
ATOM 845 N N . ASP A 1 103 ? 0.040 10.498 7.964 1.00 64.75 103 ASP A N 1
ATOM 846 C CA . ASP A 1 103 ? 0.497 9.236 7.366 1.00 64.75 103 ASP A CA 1
ATOM 847 C C . ASP A 1 103 ? 0.002 9.080 5.917 1.00 64.75 103 ASP A C 1
ATOM 849 O O . ASP A 1 103 ? 0.751 8.653 5.045 1.00 64.75 103 ASP A O 1
ATOM 853 N N . SER A 1 104 ? -1.217 9.539 5.606 1.00 65.88 104 SER A N 1
ATOM 854 C CA . SER A 1 104 ? -1.730 9.533 4.229 1.00 65.88 104 SER A CA 1
ATOM 855 C C . SER A 1 104 ? -0.958 10.451 3.273 1.00 65.88 104 SER A C 1
ATOM 857 O O . SER A 1 104 ? -0.999 10.217 2.063 1.00 65.88 104 SER A O 1
ATOM 859 N N . PHE A 1 105 ? -0.305 11.507 3.769 1.00 67.00 105 PHE A N 1
ATOM 860 C CA . PHE A 1 105 ? 0.491 12.416 2.934 1.00 67.00 105 PHE A CA 1
ATOM 861 C C . PHE A 1 105 ? 1.943 11.958 2.784 1.00 67.00 105 PHE A C 1
ATOM 863 O O . PHE A 1 105 ? 2.603 12.324 1.811 1.00 67.00 105 PHE A O 1
ATOM 870 N N . VAL A 1 106 ? 2.442 11.145 3.716 1.00 61.88 106 VAL A N 1
ATOM 871 C CA . VAL A 1 106 ? 3.817 10.642 3.709 1.00 61.88 106 VAL A CA 1
ATOM 872 C C . VAL A 1 106 ? 3.792 9.156 3.364 1.00 61.88 106 VAL A C 1
ATOM 874 O O . VAL A 1 106 ? 3.646 8.296 4.222 1.00 61.88 106 VAL A O 1
ATOM 877 N N . SER A 1 107 ? 3.939 8.839 2.076 1.00 56.84 107 SER A N 1
ATOM 878 C CA . SER A 1 107 ? 4.004 7.452 1.607 1.00 56.84 107 SER A CA 1
ATOM 879 C C . SER A 1 107 ? 5.292 6.774 2.093 1.00 56.84 107 SER A C 1
ATOM 881 O O . SER A 1 107 ? 6.321 6.849 1.425 1.00 56.84 107 SER A O 1
ATOM 883 N N . PHE A 1 108 ? 5.219 6.040 3.206 1.00 55.44 108 PHE A N 1
ATOM 884 C CA . PHE A 1 108 ? 6.277 5.145 3.712 1.00 55.44 108 PHE A CA 1
ATOM 885 C C . PHE A 1 108 ? 6.443 3.844 2.889 1.00 55.44 108 PHE A C 1
ATOM 887 O O . PHE A 1 108 ? 6.891 2.824 3.408 1.00 55.44 108 PHE A O 1
ATOM 894 N N . GLY A 1 109 ? 6.020 3.835 1.623 1.00 59.66 109 GLY A N 1
ATOM 895 C CA . GLY A 1 109 ? 6.179 2.687 0.728 1.00 59.66 109 GLY A CA 1
ATOM 896 C C . GLY A 1 109 ? 7.628 2.489 0.276 1.00 59.66 109 GLY A C 1
ATOM 897 O O . GLY A 1 109 ? 8.459 3.383 0.423 1.00 59.66 109 GLY A O 1
ATOM 898 N N . ASP A 1 110 ? 7.914 1.326 -0.317 1.00 61.69 110 ASP A N 1
ATOM 899 C CA . ASP A 1 110 ? 9.244 1.020 -0.851 1.00 61.69 110 ASP A CA 1
ATOM 900 C C . ASP A 1 110 ? 9.705 2.109 -1.824 1.00 61.69 110 ASP A C 1
ATOM 902 O O . ASP A 1 110 ? 8.970 2.514 -2.738 1.00 61.69 110 ASP A O 1
ATOM 906 N N . SER A 1 111 ? 10.937 2.581 -1.628 1.00 67.88 111 SER A N 1
ATOM 907 C CA . SER A 1 111 ? 11.515 3.621 -2.466 1.00 67.88 111 SER A CA 1
ATOM 908 C C . SER A 1 111 ? 11.612 3.124 -3.904 1.00 67.88 111 SER A C 1
ATOM 910 O O . SER A 1 111 ? 12.302 2.155 -4.213 1.00 67.88 111 SER A O 1
ATOM 912 N N . LYS A 1 112 ? 10.958 3.834 -4.823 1.00 77.62 112 LYS A N 1
ATOM 913 C CA . LYS A 1 112 ? 11.087 3.600 -6.269 1.00 77.62 112 LYS A CA 1
ATOM 914 C C . LYS A 1 112 ? 12.362 4.232 -6.842 1.00 77.62 112 LYS A C 1
ATOM 916 O O . LYS A 1 112 ? 12.392 4.558 -8.023 1.00 77.62 112 LYS A O 1
ATOM 921 N N . SER A 1 113 ? 13.393 4.419 -6.011 1.00 82.44 113 SER A N 1
ATOM 922 C CA . SER A 1 113 ? 14.670 5.028 -6.404 1.00 82.44 113 SER A CA 1
ATOM 923 C C . SER A 1 113 ? 15.311 4.264 -7.554 1.00 82.44 113 SER A C 1
ATOM 925 O O . SER A 1 113 ? 15.749 4.893 -8.502 1.00 82.44 113 SER A O 1
ATOM 927 N N . PHE A 1 114 ? 15.194 2.930 -7.553 1.00 81.69 114 PHE A N 1
ATOM 928 C CA . PHE A 1 114 ? 15.730 2.064 -8.605 1.00 81.69 114 PHE A CA 1
ATOM 929 C C . PHE A 1 114 ? 15.288 2.463 -10.022 1.00 81.69 114 PHE A C 1
ATOM 931 O O . PHE A 1 114 ? 16.026 2.237 -10.975 1.00 81.69 114 PHE A O 1
ATOM 938 N N . VAL A 1 115 ? 14.097 3.056 -10.183 1.00 84.81 115 VAL A N 1
ATOM 939 C CA . VAL A 1 115 ? 13.618 3.542 -11.485 1.00 84.81 115 VAL A CA 1
ATOM 940 C C . VAL A 1 115 ? 14.460 4.726 -11.948 1.00 84.81 115 VAL A C 1
ATOM 942 O O . VAL A 1 115 ? 14.887 4.755 -13.095 1.00 84.81 115 VAL A O 1
ATOM 945 N N . PHE A 1 116 ? 1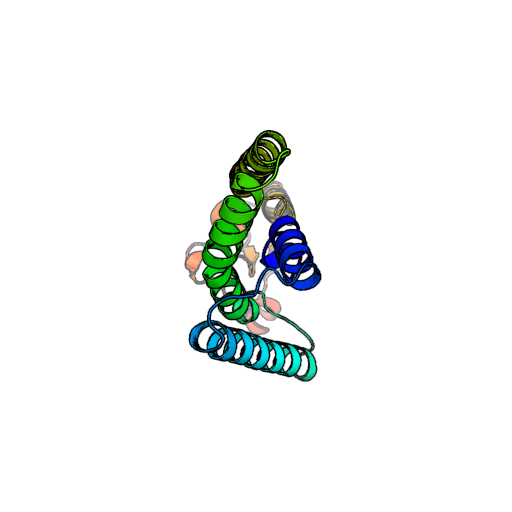4.712 5.679 -11.053 1.00 87.38 116 PHE A N 1
ATOM 946 C CA . PHE A 1 116 ? 15.514 6.865 -11.340 1.00 87.38 116 PHE A CA 1
ATOM 947 C C . PHE A 1 116 ? 16.996 6.517 -11.469 1.00 87.38 116 PHE A C 1
ATOM 949 O O . PHE A 1 116 ? 17.626 6.958 -12.420 1.00 87.38 116 PHE A O 1
ATOM 956 N N . ASP A 1 117 ? 17.508 5.627 -10.617 1.00 88.00 117 ASP A N 1
ATOM 957 C CA . ASP A 1 117 ? 18.883 5.128 -10.704 1.00 88.00 117 ASP A CA 1
ATOM 958 C C . ASP A 1 117 ? 19.143 4.448 -12.065 1.00 88.00 117 ASP A C 1
ATOM 960 O O . ASP A 1 117 ? 20.194 4.638 -12.676 1.00 88.00 117 ASP A O 1
ATOM 964 N N . SER A 1 118 ? 18.162 3.694 -12.579 1.00 86.38 118 SER A N 1
ATOM 965 C CA . SER A 1 118 ? 18.251 3.049 -13.899 1.00 86.38 118 SER A CA 1
ATOM 966 C C . SER A 1 118 ? 18.189 4.065 -15.041 1.00 86.38 118 SER A C 1
ATOM 968 O O . SER A 1 118 ? 18.926 3.941 -16.015 1.00 86.38 118 SER A O 1
ATOM 970 N N . VAL A 1 119 ? 17.343 5.095 -14.925 1.00 87.31 119 VAL A N 1
ATOM 971 C CA . VAL A 1 119 ? 17.275 6.200 -15.898 1.00 87.31 119 VAL A CA 1
ATOM 972 C C . VAL A 1 119 ? 18.602 6.957 -15.943 1.00 87.31 119 VAL A C 1
ATOM 974 O O . VAL A 1 119 ? 19.123 7.214 -17.028 1.00 87.31 119 VAL A O 1
ATOM 977 N N . ASP A 1 120 ? 19.173 7.273 -14.783 1.00 89.25 120 ASP A N 1
ATOM 978 C CA . ASP A 1 120 ? 20.458 7.962 -14.681 1.00 89.25 120 ASP A CA 1
ATOM 979 C C . ASP A 1 120 ? 21.584 7.119 -15.283 1.00 89.25 120 ASP A C 1
ATOM 981 O O . ASP A 1 120 ? 22.417 7.650 -16.018 1.00 89.25 120 ASP A O 1
ATOM 985 N N . TRP A 1 121 ? 21.580 5.805 -15.046 1.00 87.94 121 TRP A N 1
ATOM 986 C CA . TRP A 1 121 ? 22.531 4.885 -15.668 1.00 87.94 121 TRP A CA 1
ATOM 987 C C . TRP A 1 121 ? 22.409 4.858 -17.200 1.00 87.94 121 TRP A C 1
ATOM 989 O O . TRP A 1 121 ? 23.428 4.939 -17.888 1.00 87.94 121 TRP A O 1
ATOM 999 N N . VAL A 1 122 ? 21.186 4.811 -17.747 1.00 86.50 122 VAL A N 1
ATOM 1000 C CA . VAL A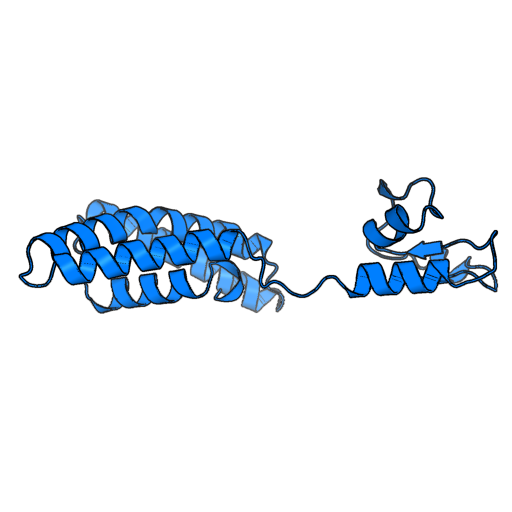 1 122 ? 20.950 4.856 -19.206 1.00 86.50 122 VAL A CA 1
ATOM 1001 C C . VAL A 1 122 ? 21.414 6.189 -19.803 1.00 86.50 122 VAL A C 1
ATOM 1003 O O . VAL A 1 122 ? 22.027 6.205 -20.872 1.00 86.50 122 VAL A O 1
ATOM 1006 N N . ASN A 1 123 ? 21.157 7.304 -19.117 1.00 84.25 123 ASN A N 1
ATOM 1007 C CA . ASN A 1 123 ? 21.522 8.646 -19.579 1.00 84.25 123 ASN A CA 1
ATOM 1008 C C . ASN A 1 123 ? 23.030 8.925 -19.505 1.00 84.25 123 ASN A C 1
ATOM 1010 O O . ASN A 1 123 ? 23.537 9.757 -20.255 1.00 84.25 123 ASN A O 1
ATOM 1014 N N . GLN A 1 124 ? 23.756 8.236 -18.621 1.00 85.94 124 GLN A N 1
ATOM 1015 C CA . GLN A 1 124 ? 25.215 8.330 -18.535 1.00 85.94 124 GLN A CA 1
ATOM 1016 C C . GLN A 1 124 ? 25.926 7.625 -19.699 1.00 85.94 124 GLN A C 1
ATOM 1018 O O . GLN A 1 124 ? 27.102 7.908 -19.939 1.00 85.94 124 GLN A O 1
ATOM 1023 N N . GLN A 1 125 ? 25.239 6.755 -20.453 1.00 80.81 125 GLN A N 1
ATOM 1024 C CA . GLN A 1 125 ? 25.844 6.123 -21.622 1.00 80.81 125 GLN A CA 1
ATOM 1025 C C . GLN A 1 125 ? 25.912 7.075 -22.815 1.00 80.81 125 GLN A C 1
ATOM 1027 O O . GLN A 1 125 ? 24.906 7.581 -23.307 1.00 80.81 125 GLN A O 1
ATOM 1032 N N . SER A 1 126 ? 27.144 7.309 -23.277 1.00 58.88 126 SER A N 1
ATOM 1033 C CA . SER A 1 126 ? 27.495 8.307 -24.296 1.00 58.88 126 SER A CA 1
ATOM 1034 C C . SER A 1 126 ? 27.021 7.958 -25.711 1.00 58.88 126 SER A C 1
ATOM 1036 O O . SER A 1 126 ? 27.079 8.805 -26.602 1.00 58.88 126 SER A O 1
ATOM 1038 N N . GLU A 1 127 ? 26.547 6.733 -25.942 1.00 66.06 127 GLU A N 1
ATOM 1039 C CA . GLU A 1 127 ? 26.057 6.312 -27.250 1.00 66.06 127 GLU A CA 1
ATOM 1040 C C . GLU A 1 127 ? 24.617 6.819 -27.472 1.00 66.06 127 GLU A C 1
ATOM 1042 O O . GLU A 1 127 ? 23.646 6.412 -26.825 1.00 66.06 127 GLU A O 1
ATOM 1047 N N . THR A 1 128 ? 24.488 7.782 -28.388 1.00 60.31 128 THR A N 1
ATOM 1048 C CA . THR A 1 128 ? 23.239 8.512 -28.669 1.00 60.31 128 THR A CA 1
ATOM 1049 C C . THR A 1 128 ? 22.259 7.720 -29.543 1.00 60.31 128 THR A C 1
ATOM 1051 O O . THR A 1 128 ? 21.124 8.147 -29.708 1.00 60.31 128 THR A O 1
ATOM 1054 N N . ASN A 1 129 ? 22.680 6.581 -30.100 1.00 66.12 129 ASN A N 1
ATOM 1055 C CA . ASN A 1 129 ? 21.942 5.850 -31.134 1.00 66.12 129 ASN A CA 1
ATOM 1056 C C . ASN A 1 129 ? 21.833 4.353 -30.810 1.00 66.12 129 ASN A C 1
ATOM 1058 O O . ASN A 1 129 ? 22.124 3.504 -31.646 1.00 66.12 129 ASN A O 1
ATOM 1062 N N . VAL A 1 130 ? 21.507 4.061 -29.552 1.00 74.12 130 VAL A N 1
ATOM 1063 C CA . VAL A 1 130 ? 21.388 2.704 -29.017 1.00 74.12 130 VAL A CA 1
ATOM 1064 C C . VAL A 1 130 ? 19.954 2.479 -28.589 1.00 74.12 130 VAL A C 1
ATOM 1066 O O . VAL A 1 130 ? 19.399 3.320 -27.868 1.00 74.12 130 VAL A O 1
ATOM 1069 N N . ASP A 1 131 ? 19.389 1.349 -29.001 1.00 81.06 131 ASP A N 1
ATOM 1070 C CA . ASP A 1 131 ? 18.031 0.982 -28.640 1.00 81.06 131 ASP A CA 1
ATOM 1071 C C . ASP A 1 131 ? 17.969 0.567 -27.162 1.00 81.06 131 ASP A C 1
ATOM 1073 O O . ASP A 1 131 ? 18.828 -0.144 -26.629 1.00 81.06 131 ASP A O 1
ATOM 1077 N N . LEU A 1 132 ? 16.942 1.066 -26.469 1.00 84.12 132 LEU A N 1
ATOM 1078 C CA . LEU A 1 132 ? 16.669 0.733 -25.074 1.00 84.12 132 LEU A CA 1
ATOM 1079 C C . LEU A 1 132 ? 15.574 -0.331 -25.003 1.00 84.12 132 LEU A C 1
ATOM 1081 O O . LEU A 1 132 ? 14.409 -0.070 -25.314 1.00 84.12 132 LEU A O 1
ATOM 1085 N N . ILE A 1 133 ? 15.932 -1.506 -24.496 1.00 86.06 133 ILE A N 1
ATOM 1086 C CA . ILE A 1 133 ? 15.011 -2.605 -24.232 1.00 86.06 133 ILE A CA 1
ATOM 1087 C C . ILE A 1 133 ? 14.651 -2.577 -22.745 1.00 86.06 133 ILE A C 1
ATOM 1089 O O . ILE A 1 133 ? 15.447 -2.941 -21.881 1.00 86.06 133 ILE A O 1
ATOM 1093 N N . THR A 1 134 ? 13.427 -2.147 -22.433 1.00 85.62 134 THR A N 1
ATOM 1094 C CA . THR A 1 134 ? 12.931 -2.089 -21.051 1.00 85.62 134 THR A CA 1
ATOM 1095 C C . THR A 1 134 ? 11.508 -2.616 -20.918 1.00 85.62 134 THR A C 1
ATOM 1097 O O . THR A 1 134 ? 10.662 -2.424 -21.795 1.00 85.62 134 THR A O 1
ATOM 1100 N N . ASN A 1 135 ? 11.229 -3.264 -19.786 1.00 86.19 135 ASN A N 1
ATOM 1101 C CA . ASN A 1 135 ? 9.885 -3.707 -19.406 1.00 86.19 135 ASN A CA 1
ATOM 1102 C C . ASN A 1 135 ? 9.150 -2.699 -18.501 1.00 86.19 135 ASN A C 1
ATOM 1104 O O . ASN A 1 135 ? 8.065 -2.989 -17.979 1.00 86.19 135 ASN A O 1
ATOM 1108 N N . ASN A 1 136 ? 9.754 -1.530 -18.276 1.00 85.62 136 ASN A N 1
ATOM 1109 C CA . ASN A 1 136 ? 9.270 -0.528 -17.346 1.00 85.62 136 ASN A CA 1
ATOM 1110 C C . ASN A 1 136 ? 8.908 0.769 -18.076 1.00 85.62 136 ASN A C 1
ATOM 1112 O O . ASN A 1 136 ? 9.770 1.511 -18.543 1.00 85.62 136 ASN A O 1
ATOM 1116 N N . HIS A 1 137 ? 7.613 1.089 -18.096 1.00 86.88 137 HIS A N 1
ATOM 1117 C CA . HIS A 1 137 ? 7.091 2.319 -18.697 1.00 86.88 137 HIS A CA 1
ATOM 1118 C C . HIS A 1 137 ? 7.729 3.594 -18.141 1.00 86.88 137 HIS A C 1
ATOM 1120 O O . HIS A 1 137 ? 7.893 4.558 -18.879 1.00 86.88 137 HIS A O 1
ATOM 1126 N N . ALA A 1 138 ? 8.075 3.623 -16.850 1.00 85.06 138 ALA A N 1
ATOM 1127 C CA . ALA A 1 138 ? 8.683 4.806 -16.254 1.00 85.06 138 ALA A CA 1
ATOM 1128 C C . ALA A 1 138 ? 10.103 5.018 -16.795 1.00 85.06 138 ALA A C 1
ATOM 1130 O O . ALA A 1 138 ? 10.443 6.135 -17.166 1.00 85.06 138 ALA A O 1
ATOM 1131 N N . ILE A 1 139 ? 10.896 3.949 -16.916 1.00 86.81 139 ILE A N 1
ATOM 1132 C CA . ILE A 1 139 ? 12.242 4.024 -17.498 1.00 86.81 139 ILE A CA 1
ATOM 1133 C C . ILE A 1 139 ? 12.147 4.425 -18.978 1.00 86.81 139 ILE A C 1
ATOM 1135 O O . ILE A 1 139 ? 12.830 5.354 -19.403 1.00 86.81 139 ILE A O 1
ATOM 1139 N N . ALA A 1 140 ? 11.237 3.811 -19.741 1.00 86.56 140 ALA A N 1
ATOM 1140 C CA . ALA A 1 140 ? 10.992 4.157 -21.144 1.00 86.56 140 ALA A CA 1
ATOM 1141 C C . ALA A 1 140 ? 10.585 5.632 -21.334 1.00 86.56 140 ALA A C 1
ATOM 1143 O O . ALA A 1 140 ? 11.083 6.305 -22.232 1.00 86.56 140 ALA A O 1
ATOM 1144 N N . TYR A 1 141 ? 9.714 6.149 -20.462 1.00 86.50 141 TYR A N 1
ATOM 1145 C CA . TYR A 1 141 ? 9.256 7.537 -20.507 1.00 86.50 141 TYR A CA 1
ATOM 1146 C C . TYR A 1 141 ? 10.363 8.534 -20.145 1.00 86.50 141 TYR A C 1
ATOM 1148 O O . TYR A 1 141 ? 10.586 9.499 -20.870 1.00 86.50 141 TYR A O 1
ATOM 1156 N N . PHE A 1 142 ? 11.064 8.314 -19.027 1.00 86.50 142 PHE A N 1
ATOM 1157 C CA . PHE A 1 142 ? 12.049 9.275 -18.520 1.00 86.50 142 PHE A CA 1
ATOM 1158 C C . PHE A 1 142 ? 13.357 9.296 -19.319 1.00 86.50 142 PHE A C 1
ATOM 1160 O O . PHE A 1 142 ? 14.040 10.316 -19.317 1.00 86.50 142 PHE A O 1
ATOM 1167 N N . THR A 1 143 ? 13.706 8.206 -20.005 1.00 84.75 143 THR A N 1
ATOM 1168 C CA . THR A 1 143 ? 14.883 8.165 -20.893 1.00 84.75 143 THR A CA 1
ATOM 1169 C C . THR A 1 143 ? 14.613 8.792 -22.260 1.00 84.75 143 THR A C 1
ATOM 1171 O O . THR A 1 143 ? 15.554 9.208 -22.928 1.00 84.75 143 THR A O 1
ATOM 1174 N N . GLY A 1 144 ? 13.350 8.853 -22.704 1.00 82.62 144 GLY A N 1
ATOM 1175 C CA . GLY A 1 144 ? 12.975 9.402 -24.011 1.00 82.62 144 GLY A CA 1
ATOM 1176 C C . GLY A 1 144 ? 13.521 8.625 -25.218 1.00 82.62 144 GLY A C 1
ATOM 1177 O O . GLY A 1 144 ? 13.393 9.102 -26.339 1.00 82.62 144 GLY A O 1
ATOM 1178 N N . LYS A 1 145 ? 14.123 7.444 -25.002 1.00 79.62 145 LYS A N 1
ATOM 1179 C CA . LYS A 1 145 ? 14.717 6.589 -26.048 1.00 79.62 145 LYS A CA 1
ATOM 1180 C C . LYS A 1 145 ? 13.733 5.572 -26.646 1.00 79.62 145 LYS A C 1
ATOM 1182 O O . LYS A 1 145 ? 14.110 4.793 -27.510 1.00 79.62 145 LYS A O 1
ATOM 1187 N N . VAL A 1 146 ? 12.485 5.549 -26.174 1.00 83.31 146 VAL A N 1
ATOM 1188 C CA . VAL A 1 146 ? 11.442 4.621 -26.634 1.00 83.31 146 VAL A CA 1
ATOM 1189 C C . VAL A 1 146 ? 10.235 5.418 -27.123 1.00 83.31 146 VAL A C 1
ATOM 1191 O O . VAL A 1 146 ? 9.517 6.010 -26.320 1.00 83.31 146 VAL A O 1
ATOM 1194 N N . ASP A 1 147 ? 9.971 5.391 -28.431 1.00 77.12 147 ASP A N 1
ATOM 1195 C CA . ASP A 1 147 ? 8.897 6.188 -29.048 1.00 77.12 147 ASP A CA 1
ATOM 1196 C C . ASP A 1 147 ? 7.492 5.816 -28.538 1.00 77.12 147 ASP A C 1
ATOM 1198 O O . ASP A 1 147 ? 6.696 6.681 -28.181 1.00 77.12 147 ASP A O 1
ATOM 1202 N N . ASN A 1 148 ? 7.177 4.518 -28.467 1.00 81.62 148 ASN A N 1
ATOM 1203 C CA . ASN A 1 148 ? 5.892 4.006 -27.967 1.00 81.62 148 ASN A CA 1
ATOM 1204 C C . ASN A 1 148 ? 6.031 3.497 -26.524 1.00 81.62 148 ASN A C 1
ATOM 1206 O O . ASN A 1 148 ? 5.712 2.341 -26.221 1.00 81.62 148 ASN A O 1
ATOM 1210 N N . TYR A 1 149 ? 6.562 4.340 -25.636 1.00 79.44 149 TYR A N 1
ATOM 1211 C CA . TYR A 1 149 ? 6.821 3.993 -24.232 1.00 79.44 149 TYR A CA 1
ATOM 1212 C C . TYR A 1 149 ? 5.568 3.487 -23.483 1.00 79.44 149 TYR A C 1
ATOM 1214 O O . TYR A 1 149 ? 5.671 2.745 -22.504 1.00 79.44 149 TYR A O 1
ATOM 1222 N N . ASP A 1 150 ? 4.375 3.876 -23.932 1.00 76.06 150 ASP A N 1
ATOM 1223 C CA . ASP A 1 150 ? 3.068 3.486 -23.400 1.00 76.06 150 ASP A CA 1
ATOM 1224 C C . ASP A 1 150 ? 2.667 2.049 -23.774 1.00 76.06 150 ASP A C 1
ATOM 1226 O O . ASP A 1 150 ? 1.874 1.420 -23.071 1.00 76.06 150 ASP A O 1
ATOM 1230 N N . LYS A 1 151 ? 3.248 1.508 -24.849 1.00 80.44 151 LYS A N 1
ATOM 1231 C CA . LYS A 1 151 ? 3.002 0.148 -25.350 1.00 80.44 151 LYS A CA 1
ATOM 1232 C C . LYS A 1 151 ? 4.107 -0.841 -24.990 1.00 80.44 151 LYS A C 1
ATOM 1234 O O . LYS A 1 151 ? 4.060 -1.982 -25.454 1.00 80.44 151 LYS A O 1
ATOM 1239 N N . THR A 1 152 ? 5.093 -0.439 -24.186 1.00 76.81 152 THR A N 1
ATOM 1240 C CA . THR A 1 152 ? 6.147 -1.360 -23.746 1.00 76.81 152 THR A CA 1
ATOM 1241 C C . THR A 1 152 ? 5.534 -2.536 -22.997 1.00 76.81 152 THR A C 1
ATOM 1243 O O . THR A 1 152 ? 4.636 -2.396 -22.163 1.00 76.81 152 THR A O 1
ATOM 1246 N N . GLN A 1 153 ? 5.963 -3.742 -23.355 1.00 75.31 153 GLN A N 1
ATOM 1247 C CA . GLN A 1 153 ? 5.425 -4.941 -22.739 1.00 75.31 153 GLN A CA 1
ATOM 1248 C C . GLN A 1 153 ? 6.025 -5.112 -21.348 1.00 75.31 153 GLN A C 1
ATOM 1250 O O . GLN A 1 153 ? 7.221 -4.942 -21.132 1.00 75.31 153 GLN A O 1
ATOM 1255 N N . ARG A 1 154 ? 5.186 -5.510 -20.390 1.00 75.31 154 ARG A N 1
ATOM 1256 C CA . ARG A 1 154 ? 5.620 -5.758 -19.008 1.00 75.31 154 ARG A CA 1
ATOM 1257 C C . ARG A 1 154 ? 6.571 -6.953 -18.880 1.00 75.31 154 ARG A C 1
ATOM 1259 O O . ARG A 1 154 ? 7.250 -7.098 -17.867 1.00 75.31 154 ARG A O 1
ATOM 1266 N N . PHE A 1 155 ? 6.594 -7.814 -19.889 1.00 81.19 155 PHE A N 1
ATOM 1267 C CA . PHE A 1 155 ? 7.514 -8.931 -20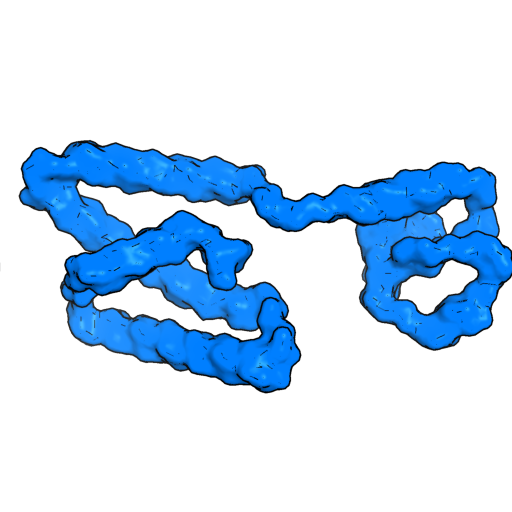.007 1.00 81.19 155 PHE A CA 1
ATOM 1268 C C . PHE A 1 155 ? 8.245 -8.799 -21.335 1.00 81.19 155 PHE A C 1
ATOM 1270 O O . PHE A 1 155 ? 7.606 -8.550 -22.354 1.00 81.19 155 PHE A O 1
ATOM 1277 N N . LEU A 1 156 ? 9.566 -8.956 -21.302 1.00 80.38 156 LEU A N 1
ATOM 1278 C CA . LEU A 1 156 ? 10.364 -9.034 -22.517 1.00 80.38 156 LEU A CA 1
ATOM 1279 C C . LEU A 1 156 ? 10.061 -10.359 -23.215 1.00 80.38 156 LEU A C 1
ATOM 1281 O O . LEU A 1 156 ? 9.956 -11.401 -22.563 1.00 80.38 156 LEU A O 1
ATOM 1285 N N . THR A 1 157 ? 9.898 -10.306 -24.530 1.00 82.88 157 THR A N 1
ATOM 1286 C CA . THR A 1 157 ? 9.709 -11.503 -25.359 1.00 82.88 157 THR A CA 1
ATOM 1287 C C . THR A 1 157 ? 11.058 -12.093 -25.755 1.00 82.88 157 THR A C 1
ATOM 1289 O O . THR A 1 157 ? 12.052 -11.374 -25.850 1.00 82.88 157 THR A O 1
ATOM 1292 N N . GLU A 1 158 ? 11.106 -13.403 -26.003 1.00 80.81 158 GLU A N 1
ATOM 1293 C CA . GLU A 1 158 ? 12.334 -14.074 -26.457 1.00 80.81 158 GLU A CA 1
ATOM 1294 C C . GLU A 1 158 ? 12.858 -13.459 -27.759 1.00 80.81 158 GLU A C 1
ATOM 1296 O O . GLU A 1 158 ? 14.055 -13.210 -27.880 1.00 80.81 158 GLU A O 1
ATOM 1301 N N . ASP A 1 159 ? 11.961 -13.095 -28.677 1.00 80.94 159 ASP A N 1
ATOM 1302 C CA . ASP A 1 159 ? 12.316 -12.426 -29.929 1.00 80.94 159 ASP A CA 1
ATOM 1303 C C . ASP A 1 159 ? 13.022 -11.082 -29.697 1.00 80.94 159 ASP A C 1
ATOM 1305 O O . ASP A 1 159 ? 13.948 -10.744 -30.429 1.00 80.94 159 ASP A O 1
ATOM 1309 N N . GLN A 1 160 ? 12.637 -10.313 -28.674 1.00 78.19 160 GLN A N 1
ATOM 1310 C CA . GLN A 1 160 ? 13.305 -9.046 -28.350 1.00 78.19 160 GLN A CA 1
ATOM 1311 C C . GLN A 1 160 ? 14.721 -9.257 -27.813 1.00 78.19 160 GLN A C 1
ATOM 1313 O O . GLN A 1 160 ? 15.595 -8.436 -28.065 1.00 78.19 160 GLN A O 1
ATOM 1318 N N . ILE A 1 161 ? 14.954 -10.353 -27.091 1.00 80.69 161 ILE A N 1
ATOM 1319 C CA . ILE A 1 161 ? 16.273 -10.678 -26.538 1.00 80.69 161 ILE A CA 1
ATOM 1320 C C . ILE A 1 161 ? 17.187 -11.228 -27.638 1.00 80.69 161 ILE A C 1
ATOM 1322 O O . ILE A 1 161 ? 18.364 -10.883 -27.689 1.00 80.69 161 ILE A O 1
ATOM 1326 N N . ILE A 1 162 ? 16.651 -12.066 -28.529 1.00 84.50 162 ILE A N 1
ATOM 1327 C CA . ILE A 1 162 ? 17.417 -12.694 -29.614 1.00 84.50 162 ILE A CA 1
ATOM 1328 C C . ILE A 1 162 ? 17.784 -11.681 -30.705 1.00 84.50 162 ILE A C 1
ATOM 1330 O O . ILE A 1 162 ? 18.865 -11.778 -31.281 1.00 84.50 162 ILE A O 1
ATOM 1334 N N . ASN A 1 163 ? 16.908 -10.712 -30.988 1.00 83.75 163 ASN A N 1
ATOM 1335 C CA . ASN A 1 163 ? 17.144 -9.698 -32.021 1.00 83.75 163 ASN A CA 1
ATOM 1336 C C . ASN A 1 163 ? 17.908 -8.459 -31.519 1.00 83.75 163 ASN A C 1
ATOM 1338 O O . ASN A 1 163 ? 18.186 -7.565 -32.323 1.00 83.75 163 ASN A O 1
ATOM 1342 N N . ALA A 1 164 ? 18.248 -8.406 -30.226 1.00 82.56 164 ALA A N 1
ATOM 1343 C CA . ALA A 1 164 ? 19.030 -7.319 -29.651 1.00 82.56 164 ALA A CA 1
ATOM 1344 C C . ALA A 1 164 ? 20.399 -7.208 -30.340 1.00 82.56 164 ALA A C 1
ATOM 1346 O O . ALA A 1 164 ? 21.084 -8.210 -30.583 1.00 82.56 164 ALA A O 1
ATOM 1347 N N . GLN A 1 165 ? 20.791 -5.986 -30.677 1.00 81.88 165 GLN A N 1
ATOM 1348 C CA . GLN A 1 165 ? 22.065 -5.690 -31.313 1.00 81.88 165 GLN A CA 1
ATOM 1349 C C . GLN A 1 165 ? 23.190 -5.566 -30.273 1.00 81.88 165 GLN A C 1
ATOM 1351 O O . GLN A 1 165 ? 22.948 -5.258 -29.101 1.00 81.88 165 GLN A O 1
ATOM 1356 N N . PRO A 1 166 ? 24.455 -5.789 -30.677 1.00 75.50 166 PRO A N 1
ATOM 1357 C CA . PRO A 1 166 ? 25.595 -5.436 -29.843 1.00 75.50 166 PRO A CA 1
ATOM 1358 C C . PRO A 1 166 ? 25.517 -3.954 -29.451 1.00 75.50 166 PRO A C 1
ATOM 1360 O O . PRO A 1 166 ? 25.367 -3.109 -30.327 1.00 75.50 166 PRO A O 1
ATOM 1363 N N . ASN A 1 167 ? 25.657 -3.685 -28.151 1.00 77.94 167 ASN A N 1
ATOM 1364 C CA . ASN A 1 167 ? 25.512 -2.396 -27.457 1.00 77.94 167 ASN A CA 1
ATOM 1365 C C . ASN A 1 167 ? 24.105 -2.023 -26.970 1.00 77.94 167 ASN A C 1
ATOM 1367 O O . ASN A 1 167 ? 24.033 -1.103 -26.160 1.00 77.94 167 ASN A O 1
ATOM 1371 N N . ASP A 1 168 ? 23.036 -2.743 -27.336 1.00 82.94 168 ASP A N 1
ATOM 1372 C CA . ASP A 1 168 ? 21.683 -2.451 -26.831 1.00 82.94 168 ASP A CA 1
ATOM 1373 C C . ASP A 1 168 ? 21.615 -2.439 -25.294 1.00 82.94 168 ASP A C 1
ATOM 1375 O O . ASP A 1 168 ? 22.223 -3.267 -24.601 1.00 82.94 168 ASP A O 1
ATOM 1379 N N . LEU A 1 169 ? 20.857 -1.484 -24.749 1.00 83.25 169 LEU A N 1
ATOM 1380 C CA . LEU A 1 169 ? 20.746 -1.280 -23.305 1.00 83.25 169 LEU A CA 1
ATOM 1381 C C . LEU A 1 169 ? 19.542 -2.039 -22.744 1.00 83.25 169 LEU A C 1
ATOM 1383 O O . LEU A 1 169 ? 18.434 -1.934 -23.265 1.00 83.25 169 LEU A O 1
ATOM 1387 N N . PHE A 1 170 ? 19.746 -2.736 -21.625 1.00 83.12 170 PHE A N 1
ATOM 1388 C CA . PHE A 1 170 ? 18.689 -3.426 -20.886 1.00 83.12 170 PHE A CA 1
ATOM 1389 C C . PHE A 1 170 ? 18.459 -2.751 -19.535 1.00 8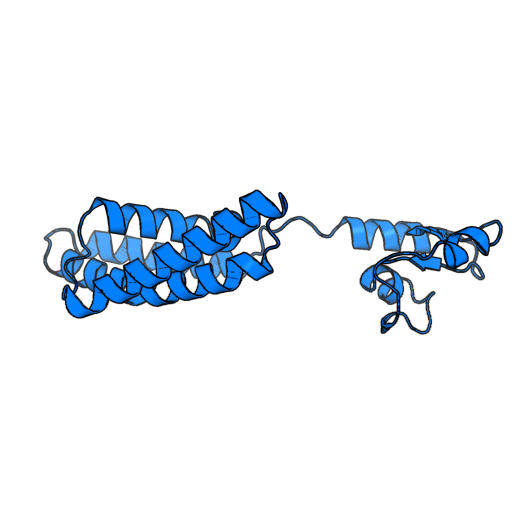3.12 170 PHE A C 1
ATOM 1391 O O . PHE A 1 170 ? 19.408 -2.594 -18.762 1.00 83.12 170 PHE A O 1
ATOM 1398 N N . ALA A 1 171 ? 17.210 -2.372 -19.250 1.00 75.69 171 ALA A N 1
ATOM 1399 C CA . ALA A 1 171 ? 16.821 -1.703 -18.003 1.00 75.69 171 ALA A CA 1
ATOM 1400 C C . ALA A 1 171 ? 15.426 -2.105 -17.504 1.00 75.69 171 ALA A C 1
ATOM 1402 O O . ALA A 1 171 ? 14.517 -2.323 -18.338 1.00 75.69 171 ALA A O 1
#